Protein AF-A0A9P3E5G1-F1 (afdb_monomer_lite)

Radius of gyration: 18.89 Å; chains: 1; bounding box: 42×49×48 Å

Secondary structure (DSSP, 8-state):
-HHHHHHHHHHHHHHHHHHHHHHHHTT---TT---SGGGGS--GGGGTTPPPB---TTTEEEEETTTEEEEEEES--GGGTPSP-S-B-S-EEEEEEHHHHTSHHHHHHHHHHTTB-S-EEEEEETT--GGGGSTHHHHS-HHHHHHTT--S-HHHHHHHHHHHHHHHHHHHHHHHHHHHTS--

pLDDT: mean 73.69, std 17.12, range [33.22, 96.0]

Foldseek 3Di:
DVLLVVVVVVVVVVVVVVVVLVCLQCVNPDPPPCPDPVCVPDDSVVSHNDFDFDDDAEFDWTDTPDPAIATEYELYPLVSCPPDDAADAHEYEYEYEPVSCVDPSVVSVVVVCVSYPDHYYHHYDPQGDRCLQPCVLVPDPVVVCVVVRRPDRSVVVVVVSVVSVVCVVVVVVVVVVVVVPPPD

Sequence (184 aa):
MLRHDQLAIRLVEMRATLDVMNRVSEGKLGENTNRLQASRTVDWEQWRQWSSVETGMWCLRVTVSAGQRRIITMDPAIQRIEPWSKPIPCPLLSINSEWFTHDDGYARLLALTRTVRGPKHVLGIAGTIPPSFADVFLITPSVVGGQTGLVTSPYEVFLRTFEAVDVFLDTQTSEEEKRGGCDE

Structure (mmCIF, N/CA/C/O backbone):
data_AF-A0A9P3E5G1-F1
#
_entry.id   AF-A0A9P3E5G1-F1
#
loop_
_atom_site.group_PDB
_atom_site.id
_atom_site.type_symbol
_atom_site.label_atom_id
_atom_site.label_alt_id
_atom_site.label_comp_id
_atom_site.label_asym_id
_atom_site.label_entity_id
_atom_site.label_seq_id
_atom_site.pdbx_PDB_ins_code
_atom_site.Cartn_x
_atom_site.Cartn_y
_atom_site.Cartn_z
_atom_site.occupancy
_atom_site.B_iso_or_equiv
_atom_site.auth_seq_id
_atom_site.auth_comp_id
_atom_site.auth_asym_id
_atom_site.auth_atom_id
_atom_site.pdbx_PDB_model_num
ATOM 1 N N . MET A 1 1 ? 20.062 9.917 8.794 1.00 56.09 1 MET A N 1
ATOM 2 C CA . MET A 1 1 ? 19.302 10.702 9.788 1.00 56.09 1 MET A CA 1
ATOM 3 C C . MET A 1 1 ? 17.969 11.184 9.212 1.00 56.09 1 MET A C 1
ATOM 5 O O . MET A 1 1 ? 16.968 10.574 9.549 1.00 56.09 1 MET A O 1
ATOM 9 N N . LEU A 1 2 ? 17.942 12.073 8.203 1.00 80.06 2 LEU A N 1
ATOM 10 C CA . LEU A 1 2 ? 16.686 12.648 7.669 1.00 80.06 2 LEU A CA 1
ATOM 11 C C . LEU A 1 2 ? 15.575 11.649 7.282 1.00 80.06 2 LEU A C 1
ATOM 13 O O . LEU A 1 2 ? 14.403 11.932 7.498 1.00 80.06 2 LEU A O 1
ATOM 17 N N . ARG A 1 3 ? 15.897 10.491 6.686 1.00 71.19 3 ARG A N 1
ATOM 18 C CA . ARG A 1 3 ? 14.866 9.529 6.238 1.00 71.19 3 ARG A CA 1
ATOM 19 C C . ARG A 1 3 ? 14.134 8.834 7.391 1.00 71.19 3 ARG A C 1
ATOM 21 O O . ARG A 1 3 ? 12.950 8.553 7.253 1.00 71.19 3 ARG A O 1
ATOM 28 N N . HIS A 1 4 ? 14.819 8.581 8.505 1.00 70.12 4 HIS A N 1
ATOM 29 C CA . HIS A 1 4 ? 14.201 7.982 9.691 1.00 70.12 4 HIS A CA 1
ATOM 30 C C . HIS A 1 4 ? 13.273 8.990 10.377 1.00 70.12 4 HIS A C 1
ATOM 32 O O . HIS A 1 4 ? 12.141 8.651 10.712 1.00 70.12 4 HIS A O 1
ATOM 38 N N . ASP A 1 5 ? 13.704 10.250 10.476 1.00 76.12 5 ASP A N 1
ATOM 39 C CA . ASP A 1 5 ? 12.886 11.337 11.022 1.00 76.12 5 ASP A CA 1
ATOM 40 C C . ASP A 1 5 ? 11.641 11.584 10.157 1.00 76.12 5 ASP A C 1
ATOM 42 O O . ASP A 1 5 ? 10.537 11.733 10.673 1.00 76.12 5 ASP A O 1
ATOM 46 N N . GLN A 1 6 ? 11.783 11.523 8.827 1.00 73.44 6 GLN A N 1
ATOM 47 C CA . GLN A 1 6 ? 10.650 11.576 7.899 1.00 73.44 6 GLN A CA 1
ATOM 48 C C . GLN A 1 6 ? 9.647 10.442 8.144 1.00 73.44 6 GLN A C 1
ATOM 50 O O . GLN A 1 6 ? 8.447 10.696 8.129 1.00 73.44 6 GLN A O 1
ATOM 55 N N . LEU A 1 7 ? 10.103 9.207 8.389 1.00 72.56 7 LEU A N 1
ATOM 56 C CA . LEU A 1 7 ? 9.199 8.100 8.720 1.00 72.56 7 LEU A CA 1
ATOM 57 C C . LEU A 1 7 ? 8.499 8.311 10.066 1.00 72.56 7 LEU A C 1
ATOM 59 O O . LEU A 1 7 ? 7.314 8.007 10.182 1.00 72.56 7 LEU A O 1
ATOM 63 N N . ALA A 1 8 ? 9.199 8.853 11.065 1.00 72.81 8 ALA A N 1
ATOM 64 C CA . ALA A 1 8 ? 8.594 9.189 12.350 1.00 72.81 8 ALA A CA 1
ATOM 65 C C . ALA A 1 8 ? 7.502 10.259 12.191 1.00 72.81 8 ALA A C 1
ATOM 67 O O . ALA A 1 8 ? 6.412 10.096 12.738 1.00 72.81 8 ALA A O 1
ATOM 68 N N . ILE A 1 9 ? 7.754 11.294 11.382 1.00 73.94 9 ILE A N 1
ATOM 69 C CA . ILE A 1 9 ? 6.752 12.309 11.031 1.00 73.94 9 ILE A CA 1
ATOM 70 C C . ILE A 1 9 ? 5.561 11.653 10.328 1.00 73.94 9 ILE A C 1
ATOM 72 O O . ILE A 1 9 ? 4.432 11.835 10.776 1.00 73.94 9 ILE A O 1
ATOM 76 N N . ARG A 1 10 ? 5.794 10.821 9.300 1.00 73.06 10 ARG A N 1
ATOM 77 C CA . ARG A 1 10 ? 4.708 10.109 8.604 1.00 73.06 10 ARG A CA 1
ATOM 78 C C . ARG A 1 10 ? 3.877 9.257 9.558 1.00 73.06 10 ARG A C 1
ATOM 80 O O . ARG A 1 10 ? 2.662 9.246 9.441 1.00 73.06 10 ARG A O 1
ATOM 87 N N . LEU A 1 11 ? 4.501 8.585 10.526 1.00 73.94 11 LEU A N 1
ATOM 88 C CA . LEU A 1 11 ? 3.795 7.800 11.541 1.00 73.94 11 LEU A CA 1
ATOM 89 C C . LEU A 1 11 ? 2.909 8.655 12.447 1.00 73.94 11 LEU A C 1
ATOM 91 O O . LEU A 1 11 ? 1.807 8.229 12.794 1.00 73.94 11 LEU A O 1
ATOM 95 N N . VAL A 1 12 ? 3.376 9.840 12.837 1.00 74.75 12 VAL A N 1
ATOM 96 C CA . VAL A 1 12 ? 2.563 10.794 13.599 1.00 74.75 12 VAL A CA 1
ATOM 97 C C . VAL A 1 12 ? 1.396 11.298 12.750 1.00 74.75 12 VAL A C 1
ATOM 99 O O . VAL A 1 12 ? 0.276 11.332 13.250 1.00 74.75 12 VAL A O 1
ATOM 102 N N . GLU A 1 13 ? 1.629 11.607 11.472 1.00 72.75 13 GLU A N 1
ATOM 103 C CA . GLU A 1 13 ? 0.586 12.049 10.540 1.00 72.75 13 GLU A CA 1
ATOM 104 C C . GLU A 1 13 ? -0.526 11.004 10.387 1.00 72.75 13 GLU A C 1
ATOM 106 O O . GLU A 1 13 ? -1.680 11.342 10.624 1.00 72.75 13 GLU A O 1
ATOM 111 N N . MET A 1 14 ? -0.215 9.731 10.100 1.00 76.62 14 MET A N 1
ATOM 112 C CA . MET A 1 14 ? -1.273 8.705 9.984 1.00 76.62 14 MET A CA 1
ATOM 113 C C . MET A 1 14 ? -1.998 8.454 11.308 1.00 76.62 14 MET A C 1
ATOM 115 O O . MET A 1 14 ? -3.213 8.290 11.307 1.00 76.62 14 MET A O 1
ATOM 119 N N . ARG A 1 15 ? -1.301 8.475 12.454 1.00 75.62 15 ARG A N 1
ATOM 120 C CA . ARG A 1 15 ? -1.974 8.373 13.763 1.00 75.62 15 ARG A CA 1
ATOM 121 C C . ARG A 1 15 ? -2.956 9.519 13.986 1.00 75.62 15 ARG A C 1
ATOM 123 O O . ARG A 1 15 ? -4.050 9.280 14.486 1.00 75.62 15 ARG A O 1
ATOM 130 N N . ALA A 1 16 ? -2.570 10.739 13.618 1.00 76.88 16 ALA A N 1
ATOM 131 C CA . ALA A 1 16 ? -3.448 11.898 13.695 1.00 76.88 16 ALA A CA 1
ATOM 132 C C . ALA A 1 16 ? -4.627 11.773 12.718 1.00 76.88 16 ALA A C 1
ATOM 134 O O . ALA A 1 16 ? -5.758 12.061 13.096 1.00 76.88 16 ALA A O 1
ATOM 135 N N . THR A 1 17 ? -4.396 11.287 11.494 1.00 81.12 17 THR A N 1
ATOM 136 C CA . THR A 1 17 ? -5.464 11.005 10.526 1.00 81.12 17 THR A CA 1
ATOM 137 C C . THR A 1 17 ? -6.459 9.986 11.075 1.00 81.12 17 THR A C 1
ATOM 139 O O . THR A 1 17 ? -7.657 10.243 11.025 1.00 81.12 17 THR A O 1
ATOM 142 N N . LEU A 1 18 ? -5.991 8.877 11.654 1.00 77.00 18 LEU A N 1
ATOM 143 C CA . LEU A 1 18 ? -6.855 7.877 12.287 1.00 77.00 18 LEU A CA 1
ATOM 144 C C . LEU A 1 18 ? -7.676 8.455 13.438 1.00 77.00 18 LEU A C 1
ATOM 146 O O . LEU A 1 18 ? -8.866 8.175 13.528 1.00 77.00 18 LEU A O 1
ATOM 150 N N . ASP A 1 19 ? -7.061 9.260 14.305 1.00 79.44 19 ASP A N 1
ATOM 151 C CA . ASP A 1 19 ? -7.774 9.922 15.401 1.00 79.44 19 ASP A CA 1
ATOM 152 C C . ASP A 1 19 ? -8.900 10.819 14.870 1.00 79.44 19 ASP A C 1
ATOM 154 O O . ASP A 1 19 ? -10.038 10.736 15.333 1.00 79.44 19 ASP A O 1
ATOM 158 N N . VAL A 1 20 ? -8.619 11.617 13.834 1.00 80.31 20 VAL A N 1
ATOM 159 C CA . VAL A 1 20 ? -9.642 12.443 13.184 1.00 80.31 20 VAL A CA 1
ATOM 160 C C . VAL A 1 20 ? -10.737 11.575 12.570 1.00 80.31 20 VAL A C 1
ATOM 162 O O . VAL A 1 20 ? -11.906 11.845 12.824 1.00 80.31 20 VAL A O 1
ATOM 165 N N . MET A 1 21 ? -10.396 10.523 11.823 1.00 77.12 21 MET A N 1
ATOM 166 C CA . MET A 1 21 ? -11.385 9.635 11.198 1.00 77.12 21 MET A CA 1
ATOM 167 C C . MET A 1 21 ? -12.261 8.922 12.232 1.00 77.12 21 MET A C 1
ATOM 169 O O . MET A 1 21 ? -13.473 8.846 12.050 1.00 77.12 21 MET A O 1
ATOM 173 N N . ASN A 1 22 ? -11.691 8.478 13.354 1.00 76.00 22 ASN A N 1
ATOM 174 C CA . ASN A 1 22 ? -12.465 7.902 14.453 1.00 76.00 22 ASN A CA 1
ATOM 175 C C . ASN A 1 22 ? -13.434 8.940 15.029 1.00 76.00 22 ASN A C 1
ATOM 177 O O . ASN A 1 22 ? -14.621 8.665 15.186 1.00 76.00 22 ASN A O 1
ATOM 181 N N . ARG A 1 23 ? -12.975 10.175 15.250 1.00 77.81 23 ARG A N 1
ATOM 182 C CA . ARG A 1 23 ? -13.840 11.268 15.713 1.00 77.81 23 ARG A CA 1
ATOM 183 C C . ARG A 1 23 ? -14.938 11.620 14.711 1.00 77.81 23 ARG A C 1
ATOM 185 O O . ARG A 1 23 ? -16.042 11.921 15.153 1.00 77.81 23 ARG A O 1
ATOM 192 N N . VAL A 1 24 ? -14.669 11.570 13.403 1.00 78.62 24 VAL A N 1
ATOM 193 C CA . VAL A 1 24 ? -15.705 11.687 12.359 1.00 78.62 24 VAL A CA 1
ATOM 194 C C . VAL A 1 24 ? -16.726 10.560 12.523 1.00 78.62 24 VAL A C 1
ATOM 196 O O . VAL A 1 24 ? -17.914 10.836 12.668 1.00 78.62 24 VAL A O 1
ATOM 199 N N . SER A 1 25 ? -16.266 9.307 12.579 1.00 73.44 25 SER A N 1
ATOM 200 C CA . SER A 1 25 ? -17.137 8.125 12.645 1.00 73.44 25 SER A CA 1
ATOM 201 C C . SER A 1 25 ? -18.028 8.092 13.893 1.00 73.44 25 SER A C 1
ATOM 203 O O . SER A 1 25 ? -19.161 7.614 13.837 1.00 73.44 25 SER A O 1
ATOM 205 N N . GLU A 1 26 ? -17.540 8.657 15.002 1.00 75.38 26 GLU A N 1
ATOM 206 C CA . GLU A 1 26 ? -18.244 8.782 16.281 1.00 75.38 26 GLU A CA 1
ATOM 207 C C . GLU A 1 26 ? -19.145 10.029 16.363 1.00 75.38 26 GLU A C 1
ATOM 209 O O . GLU A 1 26 ? -19.786 10.254 17.390 1.00 75.38 26 GLU A O 1
ATOM 214 N N . GLY A 1 27 ? -19.173 10.878 15.328 1.00 73.25 27 GLY A N 1
ATOM 215 C CA . GLY A 1 27 ? -19.909 12.147 15.347 1.00 73.25 27 GLY A CA 1
ATOM 216 C C . GLY A 1 27 ? -19.330 13.185 16.320 1.00 73.25 27 GLY A C 1
ATOM 217 O O . GLY A 1 27 ? -20.034 14.091 16.756 1.00 73.25 27 GLY A O 1
ATOM 218 N N . LYS A 1 28 ? -18.049 13.056 16.690 1.00 76.50 28 LYS A N 1
ATOM 219 C CA . LYS A 1 28 ? -17.312 13.939 17.619 1.00 76.50 28 LYS A CA 1
ATOM 220 C C . LYS A 1 28 ? -16.426 14.961 16.901 1.00 76.50 28 LYS A C 1
ATOM 222 O O . LYS A 1 28 ? -15.529 15.566 17.510 1.00 76.50 28 LYS A O 1
ATOM 227 N N . LEU A 1 29 ? -16.628 15.149 15.599 1.00 72.81 29 LEU A N 1
ATOM 228 C CA . LEU A 1 29 ? -16.005 16.237 14.861 1.00 72.81 29 LEU A CA 1
ATOM 229 C C . LEU A 1 29 ? -16.713 17.538 15.271 1.00 72.81 29 LEU A C 1
ATOM 231 O O . LEU A 1 29 ? -17.799 17.839 14.797 1.00 72.81 29 LEU A O 1
ATOM 235 N N . GLY A 1 30 ? -16.153 18.253 16.250 1.00 63.75 30 GLY A N 1
ATOM 236 C CA . GLY A 1 30 ? -16.768 19.478 16.772 1.00 63.75 30 GLY A CA 1
ATOM 237 C C . GLY A 1 30 ? -16.997 20.539 15.686 1.00 63.75 30 GLY A C 1
ATOM 238 O O . GLY A 1 30 ? -16.325 20.541 14.659 1.00 63.75 30 GLY A O 1
ATOM 239 N N . GLU A 1 31 ? -17.885 21.498 15.953 1.00 58.56 31 GLU A N 1
ATOM 240 C CA . GLU A 1 31 ? -18.392 22.500 14.990 1.00 58.56 31 GLU A CA 1
ATOM 241 C C . GLU A 1 31 ? -17.325 23.437 14.366 1.00 58.56 31 GLU A C 1
ATOM 243 O O . GLU A 1 31 ? -17.633 24.234 13.485 1.00 58.56 31 GLU A O 1
ATOM 248 N N . ASN A 1 32 ? -16.055 23.350 14.784 1.00 53.50 32 ASN A N 1
ATOM 249 C CA . ASN A 1 32 ? -15.000 24.326 14.476 1.00 53.50 32 ASN A CA 1
ATOM 250 C C . ASN A 1 32 ? -13.704 23.729 13.878 1.00 53.50 32 ASN A C 1
ATOM 252 O O . ASN A 1 32 ? -12.639 24.349 13.927 1.00 53.50 32 ASN A O 1
ATOM 256 N N . THR A 1 33 ? -13.748 22.519 13.315 1.00 57.19 33 THR A N 1
ATOM 257 C CA . THR A 1 33 ? -12.558 21.837 12.754 1.00 57.19 33 THR A CA 1
ATOM 258 C C . THR A 1 33 ? -12.285 22.134 11.277 1.00 57.19 33 THR A C 1
ATOM 260 O O . THR A 1 33 ? -11.210 21.817 10.767 1.00 57.19 33 THR A O 1
ATOM 263 N N . ASN A 1 34 ? -13.218 22.786 10.585 1.00 55.75 34 ASN A N 1
ATOM 264 C CA . ASN A 1 34 ? -13.164 23.017 9.143 1.00 55.75 34 ASN A CA 1
ATOM 265 C C . ASN A 1 34 ? -12.288 24.228 8.778 1.00 55.75 34 ASN A C 1
ATOM 267 O O . ASN A 1 34 ? -12.772 25.319 8.473 1.00 55.75 34 ASN A O 1
ATOM 271 N N . ARG A 1 35 ? -10.961 24.033 8.809 1.00 61.06 35 ARG A N 1
ATOM 272 C CA . ARG A 1 35 ? -9.967 25.051 8.404 1.00 61.06 35 ARG A CA 1
ATOM 273 C C . ARG A 1 35 ? -9.817 25.206 6.888 1.00 61.06 35 ARG A C 1
ATOM 275 O O . ARG A 1 35 ? -9.255 26.198 6.434 1.00 61.06 35 ARG A O 1
ATOM 282 N N . LEU A 1 36 ? -10.312 24.249 6.105 1.00 57.62 36 LEU A N 1
ATOM 283 C CA . LEU A 1 36 ? -10.308 24.311 4.644 1.00 57.62 36 LEU A CA 1
ATOM 284 C C . LEU A 1 36 ? -11.648 24.855 4.151 1.00 57.62 36 LEU A C 1
ATOM 286 O O . LEU A 1 36 ? -12.696 24.326 4.513 1.00 57.62 36 LEU A O 1
ATOM 290 N N . GLN A 1 37 ? -11.649 25.859 3.274 1.00 58.62 37 GLN A N 1
ATOM 291 C CA . GLN A 1 37 ? -12.905 26.365 2.700 1.00 58.62 37 GLN A CA 1
ATOM 292 C C . GLN A 1 37 ? -13.681 25.281 1.928 1.00 58.62 37 GLN A C 1
ATOM 294 O O . GLN A 1 37 ? -14.907 25.272 1.979 1.00 58.62 37 GLN A O 1
ATOM 299 N N . ALA A 1 38 ? -12.978 24.315 1.325 1.00 54.78 38 ALA A N 1
ATOM 300 C CA . ALA A 1 38 ? -13.569 23.153 0.654 1.00 54.78 38 ALA A CA 1
ATOM 301 C C . ALA A 1 38 ? -14.302 22.179 1.602 1.00 54.78 38 ALA A C 1
ATOM 303 O O . ALA A 1 38 ? -15.170 21.436 1.167 1.00 54.78 38 ALA A O 1
ATOM 304 N N . SER A 1 39 ? -14.001 22.193 2.906 1.00 55.75 39 SER A N 1
ATOM 305 C CA . SER A 1 39 ? -14.655 21.307 3.887 1.00 55.75 39 SER A CA 1
ATOM 306 C C . SER A 1 39 ? -16.053 21.773 4.311 1.00 55.75 39 SER A C 1
ATOM 308 O O . SER A 1 39 ? -16.742 21.056 5.026 1.00 55.75 39 SER A O 1
ATOM 310 N N . ARG A 1 40 ? -16.494 22.960 3.860 1.00 56.41 40 ARG A N 1
ATOM 311 C CA . ARG A 1 40 ? -17.826 23.518 4.164 1.00 56.41 40 ARG A CA 1
ATOM 312 C C . ARG A 1 40 ? -18.952 22.919 3.322 1.00 56.41 40 ARG A C 1
ATOM 314 O O . ARG A 1 40 ? -20.112 23.115 3.656 1.00 56.41 40 ARG A O 1
ATOM 321 N N . THR A 1 41 ? -18.614 22.236 2.231 1.00 64.06 41 THR A N 1
ATOM 322 C CA . THR A 1 41 ? -19.575 21.566 1.341 1.00 64.06 41 THR A CA 1
ATOM 323 C C . THR A 1 41 ? -19.621 20.058 1.556 1.00 64.06 41 THR A C 1
ATOM 325 O O . THR A 1 41 ? -20.427 19.383 0.925 1.00 64.06 41 THR A O 1
ATOM 328 N N . VAL A 1 42 ? -18.736 19.520 2.399 1.00 68.06 42 VAL A N 1
ATOM 329 C CA . VAL A 1 42 ? -18.672 18.089 2.688 1.00 68.06 42 VAL A CA 1
ATOM 330 C C . VAL A 1 42 ? -19.541 17.806 3.903 1.00 68.06 42 VAL A C 1
ATOM 332 O O . VAL A 1 42 ? -19.286 18.317 4.993 1.00 68.06 42 VAL A O 1
ATOM 335 N N . ASP A 1 43 ? -20.567 16.991 3.695 1.00 72.75 43 ASP A N 1
ATOM 336 C CA . ASP A 1 43 ? -21.397 16.461 4.765 1.00 72.75 43 ASP A CA 1
ATOM 337 C C . ASP A 1 43 ? -20.675 15.290 5.450 1.00 72.75 43 ASP A C 1
ATOM 339 O O . ASP A 1 43 ? -20.642 14.164 4.949 1.00 72.75 43 ASP A O 1
ATOM 343 N N . TRP A 1 44 ? -20.052 15.576 6.593 1.00 72.69 44 TRP A N 1
ATOM 344 C CA . TRP A 1 44 ? -19.328 14.585 7.392 1.00 72.69 44 TRP A CA 1
ATOM 345 C C . TRP A 1 44 ? -20.256 13.598 8.108 1.00 72.69 44 TRP A C 1
ATOM 347 O O . TRP A 1 44 ? -19.794 12.546 8.546 1.00 72.69 44 TRP A O 1
ATOM 357 N N . GLU A 1 45 ? -21.557 13.889 8.204 1.00 70.88 45 GLU A N 1
ATOM 358 C CA . GLU A 1 45 ? -22.524 13.005 8.861 1.00 70.88 45 GLU A CA 1
ATOM 359 C C . GLU A 1 45 ? -22.686 11.677 8.113 1.00 70.88 45 GLU A C 1
ATOM 361 O O . GLU A 1 45 ? -22.889 10.641 8.743 1.00 70.88 45 GLU A O 1
ATOM 366 N N . GLN A 1 46 ? -22.494 11.675 6.789 1.00 71.00 46 GLN A N 1
ATOM 367 C CA . GLN A 1 46 ? -22.532 10.468 5.946 1.00 71.00 46 GLN A CA 1
ATOM 368 C C . GLN A 1 46 ? -21.439 9.449 6.291 1.00 71.00 46 GLN A C 1
ATOM 370 O O . GLN A 1 46 ? -21.517 8.290 5.895 1.00 71.00 46 GLN A O 1
ATOM 375 N N . TRP A 1 47 ? -20.423 9.883 7.032 1.00 67.19 47 TRP A N 1
ATOM 376 C CA . TRP A 1 47 ? -19.275 9.079 7.432 1.00 67.19 47 TRP A CA 1
ATOM 377 C C . TRP A 1 47 ? -19.419 8.558 8.868 1.00 67.19 47 TRP A C 1
ATOM 379 O O . TRP A 1 47 ? -18.521 7.881 9.377 1.00 67.19 47 TRP A O 1
ATOM 389 N N . ARG A 1 48 ? -20.549 8.841 9.538 1.00 65.81 48 ARG A N 1
ATOM 390 C CA . ARG A 1 48 ? -20.910 8.167 10.790 1.00 65.81 48 ARG A CA 1
ATOM 391 C C . ARG A 1 48 ? -21.092 6.679 10.513 1.00 65.81 48 ARG A C 1
ATOM 393 O O . ARG A 1 48 ? -21.669 6.301 9.503 1.00 65.81 48 ARG A O 1
ATOM 400 N N . GLN A 1 49 ? -20.623 5.839 11.433 1.00 59.91 49 GLN A N 1
ATOM 401 C CA . GLN A 1 49 ? -20.666 4.368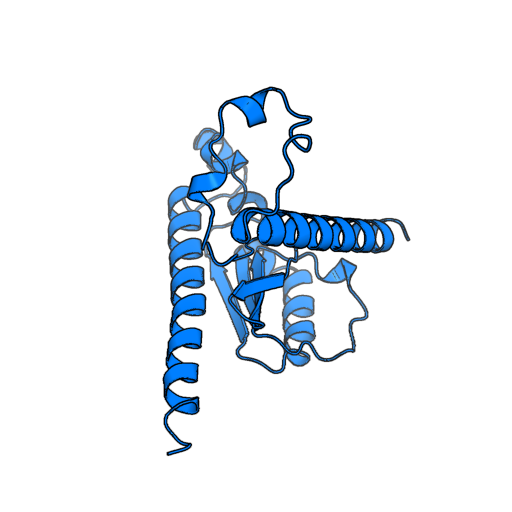 11.326 1.00 59.91 49 GLN A CA 1
ATOM 402 C C . GLN A 1 49 ? -19.722 3.742 10.282 1.00 59.91 49 GLN A C 1
ATOM 404 O O . GLN A 1 49 ? -19.724 2.521 10.134 1.00 59.91 49 GLN A O 1
ATOM 409 N N . TRP A 1 50 ? -18.875 4.516 9.593 1.00 56.94 50 TRP A N 1
ATOM 410 C CA . TRP A 1 50 ? -17.849 3.928 8.730 1.00 56.94 50 TRP A CA 1
ATOM 411 C C . TRP A 1 50 ? -16.698 3.337 9.542 1.00 56.94 50 TRP A C 1
ATOM 413 O O . TRP A 1 50 ? -16.072 4.009 10.363 1.00 56.94 50 TRP A O 1
ATOM 423 N N . SER A 1 51 ? -16.383 2.075 9.264 1.00 50.97 51 SER A N 1
ATOM 424 C CA . SER A 1 51 ? -15.144 1.445 9.695 1.00 50.97 51 SER A CA 1
ATOM 425 C C . SER A 1 51 ? -13.989 1.907 8.810 1.00 50.97 51 SER A C 1
ATOM 427 O O . SER A 1 51 ? -14.036 1.734 7.593 1.00 50.97 51 SER A O 1
ATOM 429 N N . SER A 1 52 ? -12.936 2.465 9.403 1.00 49.25 52 SER A N 1
ATOM 430 C CA . SER A 1 52 ? -11.748 2.869 8.655 1.00 49.25 52 SER A CA 1
ATOM 431 C C . SER A 1 52 ? -11.004 1.652 8.087 1.00 49.25 52 SER A C 1
ATOM 433 O O . SER A 1 52 ? -10.770 0.656 8.777 1.00 49.25 52 SER A O 1
ATOM 435 N N . VAL A 1 53 ? -10.648 1.755 6.806 1.00 47.50 53 VAL A N 1
ATOM 436 C CA . VAL A 1 53 ? -9.679 0.905 6.110 1.00 47.50 53 VAL A CA 1
ATOM 437 C C . VAL A 1 53 ? -8.580 1.848 5.638 1.00 47.50 53 VAL A C 1
ATOM 439 O O . VAL A 1 53 ? -8.817 2.731 4.818 1.00 47.50 53 VAL A O 1
ATOM 442 N N . GLU A 1 54 ? -7.385 1.737 6.209 1.00 46.75 54 GLU A N 1
ATOM 443 C CA . GLU A 1 54 ? -6.230 2.500 5.726 1.00 46.75 54 GLU A CA 1
ATOM 444 C C . GLU A 1 54 ? -5.676 1.824 4.464 1.00 46.75 54 GLU A C 1
ATOM 446 O O . GLU A 1 54 ? -5.399 0.638 4.494 1.00 46.75 54 GLU A O 1
ATOM 451 N N . THR A 1 55 ? -5.441 2.540 3.369 1.00 39.59 55 THR A N 1
ATOM 452 C CA . THR A 1 55 ? -4.634 2.043 2.236 1.00 39.59 55 THR A CA 1
ATOM 453 C C . THR A 1 55 ? -3.666 3.139 1.821 1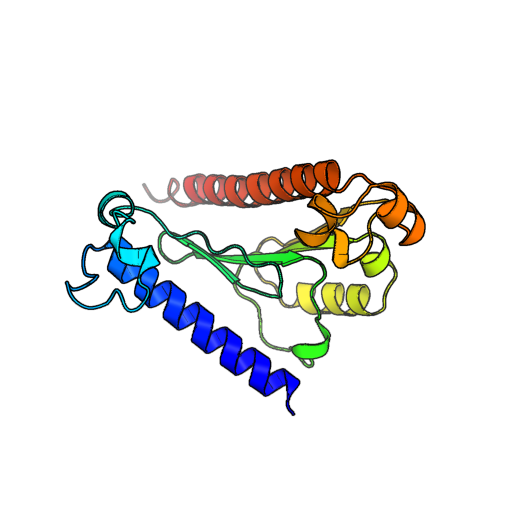.00 39.59 55 THR A C 1
ATOM 455 O O . THR A 1 55 ? -4.082 4.266 1.562 1.00 39.59 55 THR A O 1
ATOM 458 N N . GLY A 1 56 ? -2.365 2.841 1.789 1.00 39.38 56 GLY A N 1
ATOM 459 C CA . GLY A 1 56 ? -1.331 3.836 1.508 1.00 39.38 56 GLY A CA 1
ATOM 460 C C . GLY A 1 56 ? -0.191 3.275 0.665 1.00 39.38 56 GLY A C 1
ATOM 461 O O . GLY A 1 56 ? 0.424 2.275 1.017 1.00 39.38 56 GLY A O 1
ATOM 462 N N . MET A 1 57 ? 0.133 3.979 -0.419 1.00 37.09 57 MET A N 1
ATOM 463 C CA . MET A 1 57 ? 1.133 3.603 -1.428 1.00 37.09 57 MET A CA 1
ATOM 464 C C . MET A 1 57 ? 2.594 3.634 -0.932 1.00 37.09 57 MET A C 1
ATOM 466 O O . MET A 1 57 ? 3.495 3.185 -1.624 1.00 37.09 57 MET A O 1
ATOM 470 N N . TRP A 1 58 ? 2.872 4.127 0.279 1.00 34.47 58 TRP A N 1
ATOM 471 C CA . TRP A 1 58 ? 4.246 4.310 0.760 1.00 34.47 58 TRP A CA 1
ATOM 472 C C . TRP A 1 58 ? 4.430 3.727 2.156 1.00 34.47 58 TRP A C 1
ATOM 474 O O . TRP A 1 58 ? 4.436 4.463 3.133 1.00 34.47 58 TRP A O 1
ATOM 484 N N . CYS A 1 59 ? 4.619 2.408 2.249 1.00 38.22 59 CYS A N 1
ATOM 485 C CA . CYS A 1 59 ? 4.984 1.725 3.495 1.00 38.22 59 CYS A CA 1
ATOM 486 C C . CYS A 1 59 ? 4.055 2.094 4.672 1.00 38.22 59 CYS A C 1
ATOM 488 O O . CYS A 1 59 ? 4.508 2.641 5.680 1.00 38.22 59 CYS A O 1
ATOM 490 N N . LEU A 1 60 ? 2.754 1.826 4.544 1.00 41.59 60 LEU A N 1
ATOM 491 C CA . LEU A 1 60 ? 1.790 2.133 5.595 1.00 41.59 60 LEU A CA 1
ATOM 492 C C . LEU A 1 60 ? 0.968 0.915 6.014 1.00 41.59 60 LEU A C 1
ATOM 494 O O . LEU A 1 60 ? 0.581 0.071 5.212 1.00 41.59 60 LEU A O 1
ATOM 498 N N . ARG A 1 61 ? 0.741 0.833 7.326 1.00 36.75 61 ARG A N 1
ATOM 499 C CA . ARG A 1 61 ? -0.191 -0.106 7.944 1.00 36.75 61 ARG A CA 1
ATOM 500 C C . ARG A 1 61 ? -1.596 0.150 7.406 1.00 36.75 61 ARG A C 1
ATOM 502 O O . ARG A 1 61 ? -1.997 1.292 7.244 1.00 36.75 61 ARG A O 1
ATOM 509 N N . VAL A 1 62 ? -2.303 -0.939 7.166 1.00 38.66 62 VAL A N 1
ATOM 510 C CA . VAL A 1 62 ? -3.722 -1.007 6.856 1.00 38.66 62 VAL A CA 1
ATOM 511 C C . VAL A 1 62 ? -4.444 -1.462 8.112 1.00 38.66 62 VAL A C 1
ATOM 513 O O . VAL A 1 62 ? -4.529 -2.656 8.368 1.00 38.66 62 VAL A O 1
ATOM 516 N N . THR A 1 63 ? -4.894 -0.560 8.975 1.00 35.34 63 THR A N 1
ATOM 517 C CA . THR A 1 63 ? -5.780 -0.965 10.074 1.00 35.34 63 THR A CA 1
ATOM 518 C C . THR A 1 63 ? -7.190 -1.103 9.508 1.00 35.34 63 THR A C 1
ATOM 520 O O . THR A 1 63 ? -7.742 -0.129 9.008 1.00 35.34 63 THR A O 1
ATOM 523 N N . VAL A 1 64 ? -7.736 -2.317 9.534 1.00 37.12 64 VAL A N 1
ATOM 524 C CA . VAL A 1 64 ? -9.153 -2.581 9.263 1.00 37.12 64 VAL A CA 1
ATOM 525 C C . VAL A 1 64 ? -9.848 -2.648 10.618 1.00 37.12 64 VAL A C 1
ATOM 527 O O . VAL A 1 64 ? -9.264 -3.138 11.585 1.00 37.12 64 VAL A O 1
ATOM 530 N N . SER A 1 65 ? -11.042 -2.065 10.685 1.00 33.22 65 SER A N 1
ATOM 531 C CA . SER A 1 65 ? -12.014 -2.047 11.789 1.00 33.22 65 SER A CA 1
ATOM 532 C C . SER A 1 65 ? -11.751 -2.961 13.006 1.00 33.22 65 SER A C 1
ATOM 534 O O . SER A 1 65 ? -11.393 -4.129 12.878 1.00 33.22 65 SER A O 1
ATOM 536 N N . ALA A 1 66 ? -12.032 -2.440 14.206 1.00 35.22 66 ALA A N 1
ATOM 537 C CA . ALA A 1 66 ? -12.121 -3.212 15.454 1.00 35.22 66 ALA A CA 1
ATOM 538 C C . ALA A 1 66 ? -10.830 -3.941 15.900 1.00 35.22 66 ALA A C 1
ATOM 540 O O . ALA A 1 66 ? -10.867 -5.027 16.470 1.00 35.22 66 ALA A O 1
ATOM 541 N N . GLY A 1 67 ? -9.666 -3.305 15.718 1.00 45.44 67 GLY A N 1
ATOM 542 C CA . GLY A 1 67 ? -8.411 -3.734 16.356 1.00 45.44 67 GLY A CA 1
ATOM 543 C C . GLY A 1 67 ? -7.465 -4.545 15.471 1.00 45.44 67 GLY A C 1
ATOM 544 O O . GLY A 1 67 ? -6.389 -4.939 15.935 1.00 45.44 67 GLY A O 1
ATOM 545 N N . GLN A 1 68 ? -7.792 -4.737 14.194 1.00 56.66 68 GLN A N 1
ATOM 546 C CA . GLN A 1 68 ? -6.999 -5.571 13.301 1.00 56.66 68 GLN A CA 1
ATOM 547 C C . GLN A 1 68 ? -6.086 -4.746 12.404 1.00 56.66 68 GLN A C 1
ATOM 549 O O . GLN A 1 68 ? -6.466 -4.130 11.413 1.00 56.66 68 GLN A O 1
ATOM 554 N N . ARG A 1 69 ? -4.807 -4.749 12.762 1.00 70.25 69 ARG A N 1
ATOM 555 C CA . ARG A 1 69 ? -3.756 -4.154 11.939 1.00 70.25 69 ARG A CA 1
ATOM 556 C C . ARG A 1 69 ? -3.388 -5.154 10.850 1.00 70.25 69 ARG A C 1
ATOM 558 O O . ARG A 1 69 ? -3.135 -6.313 11.156 1.00 70.25 69 ARG A O 1
ATOM 565 N N . ARG A 1 70 ? -3.316 -4.692 9.614 1.00 79.56 70 ARG A N 1
ATOM 566 C CA . ARG A 1 70 ? -2.827 -5.361 8.401 1.00 79.56 70 ARG A CA 1
ATOM 567 C C . ARG A 1 70 ? -1.802 -4.418 7.759 1.00 79.56 70 ARG A C 1
ATOM 569 O O . ARG A 1 70 ? -1.590 -3.306 8.246 1.00 79.56 70 ARG A O 1
ATOM 576 N N . ILE A 1 71 ? -1.075 -4.846 6.740 1.00 83.94 71 ILE A N 1
ATOM 577 C CA . ILE A 1 71 ? -0.128 -3.994 6.009 1.00 83.94 71 ILE A CA 1
ATOM 578 C C . ILE A 1 71 ? -0.293 -4.303 4.530 1.00 83.94 71 ILE A C 1
ATOM 580 O O . ILE A 1 71 ? -0.264 -5.468 4.154 1.00 83.94 71 ILE A O 1
ATOM 584 N N . ILE A 1 72 ? -0.440 -3.266 3.711 1.00 88.19 72 ILE A N 1
ATOM 585 C CA . ILE A 1 72 ? -0.473 -3.353 2.254 1.00 88.19 72 ILE A CA 1
ATOM 586 C C . ILE A 1 72 ? 0.583 -2.377 1.751 1.00 88.19 72 ILE A C 1
ATOM 588 O O . ILE A 1 72 ? 0.582 -1.208 2.137 1.00 88.19 72 ILE A O 1
ATOM 592 N N . THR A 1 73 ? 1.518 -2.851 0.938 1.00 89.19 73 THR A N 1
ATOM 593 C CA . THR A 1 73 ? 2.579 -2.014 0.373 1.00 89.19 73 THR A CA 1
ATOM 594 C C . THR A 1 73 ? 2.686 -2.181 -1.131 1.00 89.19 73 THR A C 1
ATOM 596 O O . THR A 1 73 ? 2.419 -3.257 -1.663 1.00 89.19 73 THR A O 1
ATOM 599 N N . MET A 1 74 ? 3.121 -1.112 -1.796 1.00 90.62 74 MET A N 1
ATOM 600 C CA . MET A 1 74 ? 3.472 -1.107 -3.212 1.00 90.62 74 MET A CA 1
ATOM 601 C C . MET A 1 74 ? 4.896 -0.575 -3.354 1.00 90.62 74 MET A C 1
ATOM 603 O O . MET A 1 74 ? 5.190 0.472 -2.778 1.00 90.62 74 MET A O 1
ATOM 607 N N . ASP A 1 75 ? 5.789 -1.326 -4.004 1.00 90.19 75 ASP A N 1
ATOM 608 C CA . ASP A 1 75 ? 7.227 -1.019 -4.153 1.00 90.19 75 ASP A CA 1
ATOM 609 C C . ASP A 1 75 ? 7.871 -0.376 -2.911 1.00 90.19 75 ASP A C 1
ATOM 611 O O . ASP A 1 75 ? 8.360 0.764 -2.935 1.00 90.19 75 ASP A O 1
ATOM 615 N N . PRO A 1 76 ? 7.839 -1.069 -1.760 1.00 88.88 76 PRO A N 1
ATOM 616 C CA . PRO A 1 76 ? 8.228 -0.458 -0.508 1.00 88.88 76 PRO A CA 1
ATOM 617 C C . PRO A 1 76 ? 9.733 -0.171 -0.471 1.00 88.88 76 PRO A C 1
ATOM 619 O O . PRO A 1 76 ? 10.573 -1.031 -0.724 1.00 88.88 76 PRO A O 1
ATOM 622 N N . ALA A 1 77 ? 10.092 1.033 -0.027 1.00 85.94 77 ALA A N 1
ATOM 623 C CA . ALA A 1 77 ? 11.481 1.420 0.217 1.00 85.94 77 ALA A CA 1
ATOM 624 C C . ALA A 1 77 ? 12.015 0.833 1.545 1.00 85.94 77 ALA A C 1
ATOM 626 O O . ALA A 1 77 ? 12.217 1.566 2.522 1.00 85.94 77 ALA A O 1
ATOM 627 N N . ILE A 1 78 ? 12.230 -0.487 1.587 1.00 86.25 78 ILE A N 1
ATOM 628 C CA . ILE A 1 78 ? 12.618 -1.262 2.784 1.00 86.25 78 ILE A CA 1
ATOM 629 C C . ILE A 1 78 ? 13.897 -0.754 3.451 1.00 86.25 78 ILE A C 1
ATOM 631 O O . ILE A 1 78 ? 13.985 -0.725 4.676 1.00 86.25 78 ILE A O 1
ATOM 635 N N . GLN A 1 79 ? 14.847 -0.236 2.675 1.00 83.81 79 GLN A N 1
ATOM 636 C CA . GLN A 1 79 ? 16.095 0.351 3.167 1.00 83.81 79 GLN A CA 1
ATOM 637 C C . GLN A 1 79 ? 15.893 1.471 4.203 1.00 83.81 79 GLN A C 1
ATOM 639 O O . GLN A 1 79 ? 16.817 1.831 4.927 1.00 83.81 79 GLN A O 1
ATOM 644 N N . ARG A 1 80 ? 14.693 2.063 4.282 1.00 79.94 80 ARG A N 1
ATOM 645 C CA . ARG A 1 80 ? 14.392 3.141 5.234 1.00 79.94 80 ARG A CA 1
ATOM 646 C C . ARG A 1 80 ? 14.097 2.652 6.650 1.00 79.94 80 ARG A C 1
ATOM 648 O O . ARG A 1 80 ? 14.136 3.470 7.561 1.00 79.94 80 ARG A O 1
ATOM 655 N N . ILE A 1 81 ? 13.771 1.374 6.819 1.00 78.75 81 ILE A N 1
ATOM 656 C CA . ILE A 1 81 ? 13.459 0.774 8.124 1.00 78.75 81 ILE A CA 1
ATOM 657 C C . ILE A 1 81 ? 14.550 -0.187 8.602 1.00 78.75 81 ILE A C 1
ATOM 659 O O . ILE A 1 81 ? 14.428 -0.775 9.674 1.00 78.75 81 ILE A O 1
ATOM 663 N N . GLU A 1 82 ? 15.605 -0.366 7.810 1.00 78.69 82 GLU A N 1
ATOM 664 C CA . GLU A 1 82 ? 16.728 -1.218 8.169 1.00 78.69 82 GLU A CA 1
ATOM 665 C C . GLU A 1 82 ? 17.654 -0.561 9.210 1.00 78.69 82 GLU A C 1
ATOM 667 O O . GLU A 1 82 ? 17.902 0.646 9.142 1.00 78.69 82 GLU A O 1
ATOM 672 N N . PRO A 1 83 ? 18.236 -1.356 10.131 1.00 83.81 83 PRO A N 1
ATOM 673 C CA . PRO A 1 83 ? 17.975 -2.781 10.341 1.00 83.81 83 PRO A CA 1
ATOM 674 C C . PRO A 1 83 ? 16.674 -3.010 11.134 1.00 83.81 83 PRO A C 1
ATOM 676 O O . PRO A 1 83 ? 16.535 -2.551 12.269 1.00 83.81 83 PRO A O 1
ATOM 679 N N . TRP A 1 84 ? 15.736 -3.780 10.570 1.00 82.12 84 TRP A N 1
ATOM 680 C CA . TRP A 1 84 ? 14.510 -4.172 11.268 1.00 82.12 84 TRP A CA 1
ATOM 681 C C . TRP A 1 84 ? 14.648 -5.581 11.849 1.00 82.12 84 TRP A C 1
ATOM 683 O O . TRP A 1 84 ? 14.847 -6.546 11.116 1.00 82.12 84 TRP A O 1
ATOM 693 N N . SER A 1 85 ? 14.515 -5.710 13.168 1.00 79.94 85 SER A N 1
ATOM 694 C CA . SER A 1 85 ? 14.680 -6.989 13.881 1.00 79.94 85 SER A CA 1
ATOM 695 C C . SER A 1 85 ? 13.475 -7.393 14.731 1.00 79.94 85 SER A C 1
ATOM 697 O O . SER A 1 85 ? 13.440 -8.495 15.278 1.00 79.94 85 SER A O 1
ATOM 699 N N . LYS A 1 86 ? 12.474 -6.518 14.866 1.00 85.62 86 LYS A N 1
ATOM 700 C CA . LYS A 1 86 ? 11.305 -6.778 15.713 1.00 85.62 86 LYS A CA 1
ATOM 701 C C . LYS A 1 86 ? 10.243 -7.579 14.951 1.00 85.62 86 LYS A C 1
ATOM 703 O O . LYS A 1 86 ? 10.051 -7.350 13.762 1.00 85.62 86 LYS A O 1
ATOM 708 N N . PRO A 1 87 ? 9.492 -8.479 15.603 1.00 84.31 87 PRO A N 1
ATOM 709 C CA . PRO A 1 87 ? 8.386 -9.159 14.939 1.00 84.31 87 PRO A CA 1
ATOM 710 C C . PRO A 1 87 ? 7.308 -8.176 14.461 1.00 84.31 87 PRO A C 1
ATOM 712 O O . PRO A 1 87 ? 6.901 -7.284 15.209 1.00 84.31 87 PRO A O 1
ATOM 715 N N . ILE A 1 88 ? 6.811 -8.372 13.240 1.00 84.56 88 ILE A N 1
ATOM 716 C CA . ILE A 1 88 ? 5.641 -7.680 12.695 1.00 84.56 88 ILE A CA 1
ATOM 717 C C . ILE A 1 88 ? 4.414 -8.556 13.004 1.00 84.56 88 ILE A C 1
ATOM 719 O O . ILE A 1 88 ? 4.306 -9.664 12.475 1.00 84.56 88 ILE A O 1
ATOM 723 N N . PRO A 1 89 ? 3.503 -8.116 13.892 1.00 82.19 89 PRO A N 1
ATOM 724 C CA . PRO A 1 89 ? 2.433 -8.975 14.406 1.00 82.19 89 PRO A CA 1
ATOM 725 C C . PRO A 1 89 ? 1.242 -9.121 13.453 1.00 82.19 89 PRO A C 1
ATOM 727 O O . PRO A 1 89 ? 0.365 -9.934 13.709 1.00 82.19 89 PRO A O 1
ATOM 730 N N . CYS A 1 90 ? 1.184 -8.317 12.396 1.00 82.69 90 CYS A N 1
ATOM 731 C CA . CYS A 1 90 ? 0.038 -8.204 11.503 1.00 82.69 90 CYS A CA 1
ATOM 732 C C . CYS A 1 90 ? 0.296 -8.846 10.133 1.00 82.69 90 CYS A C 1
ATOM 734 O O . CYS A 1 90 ? 1.458 -8.894 9.720 1.00 82.69 90 CYS A O 1
ATOM 736 N N . PRO A 1 91 ? -0.758 -9.281 9.416 1.00 89.25 91 PRO A N 1
ATOM 737 C CA . PRO A 1 91 ? -0.647 -9.755 8.039 1.00 89.25 91 PRO A CA 1
ATOM 738 C C . PRO A 1 91 ? -0.024 -8.706 7.105 1.00 89.25 91 PRO A C 1
ATOM 740 O O . PRO A 1 91 ? -0.156 -7.502 7.347 1.00 89.25 91 PRO A O 1
ATOM 743 N N . LEU A 1 92 ? 0.639 -9.162 6.039 1.00 90.00 92 LEU A N 1
ATOM 744 C CA . LEU A 1 92 ? 1.330 -8.316 5.058 1.00 90.00 92 LEU A CA 1
ATOM 745 C C . LEU A 1 92 ? 0.985 -8.731 3.623 1.00 90.00 92 LEU A C 1
ATOM 747 O O . LEU A 1 92 ? 1.300 -9.840 3.209 1.00 90.00 92 LEU A O 1
ATOM 751 N N . LEU A 1 93 ? 0.467 -7.807 2.830 1.00 93.38 93 LEU A N 1
ATOM 752 C CA . LEU A 1 93 ? 0.432 -7.890 1.376 1.00 93.38 93 LEU A CA 1
ATOM 753 C C . LEU A 1 93 ? 1.430 -6.884 0.800 1.00 93.38 93 LEU A C 1
ATOM 755 O O . LEU A 1 93 ? 1.451 -5.720 1.189 1.00 93.38 93 LEU A O 1
ATOM 759 N N . SER A 1 94 ? 2.264 -7.322 -0.132 1.00 94.00 94 SER A N 1
ATOM 760 C CA . SER A 1 94 ? 3.153 -6.453 -0.892 1.00 94.00 94 SER A CA 1
ATOM 761 C C . SER A 1 94 ? 2.962 -6.726 -2.377 1.00 94.00 94 SER A C 1
ATOM 763 O O . SER A 1 94 ? 3.205 -7.843 -2.824 1.00 94.00 94 SER A O 1
ATOM 765 N N . ILE A 1 95 ? 2.509 -5.722 -3.124 1.00 95.06 95 ILE A N 1
ATOM 766 C CA . ILE A 1 95 ? 2.266 -5.785 -4.569 1.00 95.06 95 ILE A CA 1
ATOM 767 C C . ILE A 1 95 ? 3.349 -4.958 -5.242 1.00 95.06 95 ILE A C 1
ATOM 769 O O . ILE A 1 95 ? 3.430 -3.758 -5.020 1.00 95.06 95 ILE A O 1
ATOM 773 N N . ASN A 1 96 ? 4.204 -5.585 -6.034 1.00 94.88 96 ASN A N 1
ATOM 774 C CA . ASN A 1 96 ? 5.414 -4.938 -6.517 1.00 94.88 96 ASN A CA 1
ATOM 775 C C . ASN A 1 96 ? 5.439 -4.848 -8.037 1.00 94.88 96 ASN A C 1
ATOM 777 O O . ASN A 1 96 ? 4.815 -5.650 -8.736 1.00 94.88 96 ASN A O 1
ATOM 781 N N . SER A 1 97 ? 6.178 -3.876 -8.550 1.00 92.94 97 SER A N 1
ATOM 782 C CA . SER A 1 97 ? 6.467 -3.780 -9.964 1.00 92.94 97 SER A CA 1
ATOM 783 C C . SER A 1 97 ? 7.445 -4.870 -10.383 1.00 92.94 97 SER A C 1
ATOM 785 O O . SER A 1 97 ? 8.260 -5.331 -9.579 1.00 92.94 97 SER A O 1
ATOM 787 N N . GLU A 1 98 ? 7.404 -5.281 -11.650 1.00 93.62 98 GLU A N 1
ATOM 788 C CA . GLU A 1 98 ? 8.384 -6.233 -12.184 1.00 93.62 98 GLU A CA 1
ATOM 789 C C . GLU A 1 98 ? 9.807 -5.720 -11.969 1.00 93.62 98 GLU A C 1
ATOM 791 O O . GLU A 1 98 ? 10.677 -6.463 -11.513 1.00 93.62 98 GLU A O 1
ATOM 796 N N . TRP A 1 99 ? 10.039 -4.434 -12.223 1.00 90.88 99 TRP A N 1
ATOM 797 C CA . TRP A 1 99 ? 11.348 -3.828 -12.017 1.00 90.88 99 TRP A CA 1
ATOM 798 C C . TRP A 1 99 ? 11.828 -3.961 -10.566 1.00 90.88 99 TRP A C 1
ATOM 800 O O . TRP A 1 99 ? 12.962 -4.378 -10.338 1.00 90.88 99 TRP A O 1
ATOM 810 N N . PHE A 1 100 ? 10.959 -3.696 -9.582 1.00 92.25 100 PHE A N 1
ATOM 811 C CA . PHE A 1 100 ? 11.308 -3.858 -8.171 1.00 92.25 100 PHE A CA 1
ATOM 812 C C . PHE A 1 100 ? 11.686 -5.301 -7.840 1.00 92.25 100 PHE A C 1
ATOM 814 O O . PHE A 1 100 ? 12.633 -5.506 -7.089 1.00 92.25 100 PHE A O 1
ATOM 821 N N . THR A 1 101 ? 11.012 -6.304 -8.421 1.00 92.44 101 THR A N 1
ATOM 822 C CA . THR A 1 101 ? 11.334 -7.723 -8.159 1.00 92.44 101 THR A CA 1
ATOM 823 C C . THR A 1 101 ? 12.741 -8.142 -8.600 1.00 92.44 101 THR A C 1
ATOM 825 O O . THR A 1 101 ? 13.255 -9.145 -8.108 1.00 92.44 101 THR A O 1
ATOM 828 N N . HIS A 1 102 ? 13.378 -7.360 -9.475 1.00 90.69 102 HIS A N 1
ATOM 829 C CA . HIS A 1 102 ? 14.755 -7.561 -9.928 1.00 90.69 102 HIS A CA 1
ATOM 830 C C . HIS A 1 102 ? 15.779 -6.687 -9.181 1.00 90.69 102 HIS A C 1
ATOM 832 O O . HIS A 1 102 ? 16.978 -6.828 -9.415 1.00 90.69 102 HIS A O 1
ATOM 838 N N . ASP A 1 103 ? 15.328 -5.789 -8.303 1.00 91.44 103 ASP A N 1
ATOM 839 C CA . ASP A 1 103 ? 16.178 -4.879 -7.534 1.00 91.44 103 ASP A CA 1
ATOM 840 C C . ASP A 1 103 ? 16.575 -5.477 -6.169 1.00 91.44 103 ASP A C 1
ATOM 842 O O . ASP A 1 103 ? 15.890 -6.335 -5.599 1.00 91.44 103 ASP A O 1
ATOM 846 N N . ASP A 1 104 ? 17.652 -4.957 -5.577 1.00 89.81 104 ASP A N 1
ATOM 847 C CA . ASP A 1 104 ? 18.117 -5.320 -4.231 1.00 89.81 104 ASP A CA 1
ATOM 848 C C . ASP A 1 104 ? 17.030 -5.084 -3.166 1.00 89.81 104 ASP A C 1
ATOM 850 O O . ASP A 1 104 ? 16.993 -5.757 -2.128 1.00 89.81 104 ASP A O 1
ATOM 854 N N . GLY A 1 105 ? 16.125 -4.130 -3.417 1.00 87.50 105 GLY A N 1
ATOM 855 C CA . GLY A 1 105 ? 14.954 -3.865 -2.586 1.00 87.50 105 GLY A CA 1
ATOM 856 C C . GLY A 1 105 ? 14.065 -5.095 -2.380 1.00 87.50 105 GLY A C 1
ATOM 857 O O . GLY A 1 105 ? 13.552 -5.294 -1.274 1.00 87.50 105 GLY A O 1
ATOM 858 N N . TYR A 1 106 ? 13.947 -5.970 -3.382 1.00 93.81 106 TYR A N 1
ATOM 859 C CA . TYR A 1 106 ? 13.147 -7.189 -3.287 1.00 93.81 106 TYR A CA 1
ATOM 860 C C . TYR A 1 106 ? 13.754 -8.205 -2.323 1.00 93.81 106 TYR A C 1
ATOM 862 O O . TYR A 1 106 ? 13.057 -8.736 -1.456 1.00 93.81 106 TYR A O 1
ATOM 870 N N . ALA A 1 107 ? 15.070 -8.421 -2.385 1.00 93.06 107 ALA A N 1
ATOM 871 C CA . ALA A 1 107 ? 15.759 -9.301 -1.443 1.00 93.06 107 ALA A CA 1
ATOM 872 C C . ALA A 1 107 ? 15.606 -8.809 0.009 1.00 93.06 107 ALA A C 1
ATOM 874 O O . ALA A 1 107 ? 15.365 -9.607 0.923 1.00 93.06 107 ALA A O 1
ATOM 875 N N . ARG A 1 108 ? 15.668 -7.486 0.221 1.00 91.88 108 ARG A N 1
ATOM 876 C CA . ARG A 1 108 ? 15.426 -6.856 1.532 1.00 91.88 108 ARG A CA 1
ATOM 877 C C . ARG A 1 108 ? 13.987 -7.052 2.001 1.00 91.88 108 ARG A C 1
ATOM 879 O O . ARG A 1 108 ? 13.767 -7.396 3.163 1.00 91.88 108 ARG A O 1
ATOM 886 N N . LEU A 1 109 ? 13.007 -6.893 1.110 1.00 92.69 109 LEU A N 1
ATOM 887 C CA . LEU A 1 109 ? 11.600 -7.171 1.403 1.00 92.69 109 LEU A CA 1
ATOM 888 C C . LEU A 1 109 ? 11.402 -8.629 1.829 1.00 92.69 109 LEU A C 1
ATOM 890 O O . LEU A 1 109 ? 10.796 -8.885 2.870 1.00 92.69 109 LEU A O 1
ATOM 894 N N . LEU A 1 110 ? 11.955 -9.585 1.079 1.00 94.06 110 LEU A N 1
ATOM 895 C CA . LEU A 1 110 ? 11.874 -11.004 1.423 1.00 94.06 110 LEU A CA 1
ATOM 896 C C . LEU A 1 110 ? 12.489 -11.283 2.800 1.00 94.06 110 LEU A C 1
ATOM 898 O O . LEU A 1 110 ? 11.892 -12.009 3.598 1.00 94.06 110 LEU A O 1
ATOM 902 N N . ALA A 1 111 ? 13.629 -10.669 3.125 1.00 91.88 111 ALA A N 1
ATOM 903 C CA . ALA A 1 111 ? 14.229 -10.773 4.452 1.00 91.88 111 ALA A CA 1
ATOM 904 C C . ALA A 1 111 ? 13.310 -10.205 5.549 1.00 91.88 111 ALA A C 1
ATOM 906 O O . ALA A 1 111 ? 13.092 -10.871 6.564 1.00 91.88 111 ALA A O 1
ATOM 907 N N . LEU A 1 112 ? 12.707 -9.031 5.330 1.00 89.19 112 LEU A N 1
ATOM 908 C CA . LEU A 1 112 ? 11.751 -8.422 6.258 1.00 89.19 112 LEU A CA 1
ATOM 909 C C . LEU A 1 112 ? 10.534 -9.322 6.497 1.00 89.19 112 LEU A C 1
ATOM 911 O O . LEU A 1 112 ? 10.089 -9.458 7.639 1.00 89.19 112 LEU A O 1
ATOM 915 N N . THR A 1 113 ? 10.011 -9.973 5.453 1.00 91.69 113 THR A N 1
ATOM 916 C CA . THR A 1 113 ? 8.814 -10.823 5.568 1.00 91.69 113 THR A CA 1
ATOM 917 C C . THR A 1 113 ? 9.003 -12.007 6.523 1.00 91.69 113 THR A C 1
ATOM 919 O O . THR A 1 113 ? 8.030 -12.513 7.084 1.00 91.69 113 THR A O 1
ATOM 922 N N . ARG A 1 114 ? 10.250 -12.410 6.807 1.00 92.50 114 ARG A N 1
ATOM 923 C CA . ARG A 1 114 ? 10.568 -13.430 7.823 1.00 92.50 114 ARG A CA 1
ATOM 924 C C . ARG A 1 114 ? 10.212 -12.985 9.242 1.00 92.50 114 ARG A C 1
ATOM 926 O O . ARG A 1 114 ? 10.008 -13.825 10.109 1.00 92.50 114 ARG A O 1
ATOM 933 N N . THR A 1 115 ? 10.108 -11.678 9.481 1.00 89.44 115 THR A N 1
ATOM 934 C CA . THR A 1 115 ? 9.690 -11.115 10.773 1.00 89.44 115 THR A CA 1
ATOM 935 C C . THR A 1 115 ? 8.166 -11.035 10.929 1.00 89.44 115 THR A C 1
ATOM 937 O O . THR A 1 115 ? 7.684 -10.767 12.030 1.00 89.44 115 THR A O 1
ATOM 940 N N . VAL A 1 116 ? 7.400 -11.285 9.859 1.00 90.38 116 VAL A N 1
ATOM 941 C CA . VAL A 1 116 ? 5.930 -11.226 9.846 1.00 90.38 116 VAL A CA 1
ATOM 942 C C . VAL A 1 116 ? 5.336 -12.521 10.394 1.00 90.38 116 VAL A C 1
ATOM 944 O O . VAL A 1 116 ? 5.600 -13.605 9.863 1.00 90.38 116 VAL A O 1
ATOM 947 N N . ARG A 1 117 ? 4.517 -12.393 11.445 1.00 86.94 117 ARG A N 1
ATOM 948 C CA . ARG A 1 117 ? 3.858 -13.517 12.134 1.00 86.94 117 ARG A CA 1
ATOM 949 C C . ARG A 1 117 ? 2.513 -13.926 11.526 1.00 86.94 117 ARG A C 1
ATOM 951 O O . ARG A 1 117 ? 2.107 -15.063 11.730 1.00 86.94 117 ARG A O 1
ATOM 958 N N . GLY A 1 118 ? 1.837 -13.024 10.816 1.00 85.44 118 GLY A N 1
ATOM 959 C CA . GLY A 1 118 ? 0.580 -13.318 10.120 1.00 85.44 118 GLY A CA 1
ATOM 960 C C . GLY A 1 118 ? 0.784 -13.854 8.696 1.00 85.44 118 GLY A C 1
ATOM 961 O O . GLY A 1 118 ? 1.931 -13.998 8.246 1.00 85.44 118 GLY A O 1
ATOM 962 N N . PRO A 1 119 ? -0.319 -14.110 7.968 1.00 89.12 119 PRO A N 1
ATOM 963 C CA . PRO A 1 119 ? -0.295 -14.360 6.532 1.00 89.12 119 PRO A CA 1
ATOM 964 C C . PRO A 1 119 ? 0.475 -13.272 5.790 1.00 89.12 119 PRO A C 1
ATOM 966 O O . PRO A 1 119 ? 0.384 -12.082 6.108 1.00 89.12 119 PRO A O 1
ATOM 969 N N . LYS A 1 120 ? 1.288 -13.700 4.826 1.00 91.06 120 LYS A N 1
ATOM 970 C CA . LYS A 1 120 ? 2.125 -12.807 4.033 1.00 91.06 120 LYS A CA 1
ATOM 971 C C . LYS A 1 120 ? 2.087 -13.189 2.565 1.00 91.06 120 LYS A C 1
ATOM 973 O O . LYS A 1 120 ? 2.311 -14.347 2.225 1.00 91.06 120 LYS A O 1
ATOM 978 N N . HIS A 1 121 ? 1.872 -12.195 1.718 1.00 94.62 121 HIS A N 1
ATOM 979 C CA . HIS A 1 121 ? 1.832 -12.334 0.272 1.00 94.62 121 HIS A CA 1
ATOM 980 C C . HIS A 1 121 ? 2.758 -11.288 -0.342 1.00 94.62 121 HIS A C 1
ATOM 982 O O . HIS A 1 121 ? 2.663 -10.104 -0.028 1.00 94.62 121 HIS A O 1
ATOM 988 N N . VAL A 1 122 ? 3.676 -11.735 -1.195 1.00 95.38 122 VAL A N 1
ATOM 989 C CA . VAL A 1 122 ? 4.578 -10.865 -1.955 1.00 95.38 122 VAL A CA 1
ATOM 990 C C . VAL A 1 122 ? 4.352 -11.179 -3.425 1.00 95.38 122 VAL A C 1
ATOM 992 O O . VAL A 1 122 ? 4.695 -12.264 -3.887 1.00 95.38 122 VAL A O 1
ATOM 995 N N . LEU A 1 123 ? 3.724 -10.248 -4.130 1.00 96.00 123 LEU A N 1
ATOM 996 C CA . LEU A 1 123 ? 3.293 -10.375 -5.516 1.00 96.00 123 LEU A CA 1
ATOM 997 C C . LEU A 1 123 ? 4.091 -9.408 -6.395 1.00 96.00 123 LEU A C 1
ATOM 999 O O . LEU A 1 123 ? 4.555 -8.371 -5.917 1.00 96.00 123 LEU A O 1
ATOM 1003 N N . GLY A 1 124 ? 4.242 -9.755 -7.671 1.00 94.56 124 GLY A N 1
ATOM 1004 C CA . GLY A 1 124 ? 4.845 -8.912 -8.702 1.00 94.56 124 GLY A CA 1
ATOM 1005 C C . GLY A 1 124 ? 3.916 -8.808 -9.912 1.00 94.56 124 GLY A C 1
ATOM 1006 O O . GLY A 1 124 ? 3.333 -9.815 -10.314 1.00 94.56 124 GLY A O 1
ATOM 1007 N N . ILE A 1 125 ? 3.770 -7.618 -10.496 1.00 93.62 125 ILE A N 1
ATOM 1008 C CA . ILE A 1 125 ? 2.986 -7.400 -11.720 1.00 93.62 125 ILE A CA 1
ATOM 1009 C C . ILE A 1 125 ? 3.948 -7.274 -12.905 1.00 93.62 125 ILE A C 1
ATOM 1011 O O . ILE A 1 125 ? 4.699 -6.307 -12.998 1.00 93.62 125 ILE A O 1
ATOM 1015 N N . ALA A 1 126 ? 3.919 -8.234 -13.829 1.00 91.44 126 ALA A N 1
ATOM 1016 C CA . ALA A 1 126 ? 4.748 -8.200 -15.037 1.00 91.44 126 ALA A CA 1
ATOM 1017 C C . ALA A 1 126 ? 4.474 -6.954 -15.908 1.00 91.44 126 ALA A C 1
ATOM 1019 O O . ALA A 1 126 ? 3.343 -6.464 -15.983 1.00 91.44 126 ALA A O 1
ATOM 1020 N N . GLY A 1 127 ? 5.509 -6.453 -16.580 1.00 88.00 127 GLY A N 1
ATOM 1021 C CA . GLY A 1 127 ? 5.489 -5.307 -17.488 1.00 88.00 127 GLY A CA 1
ATOM 1022 C C . GLY A 1 127 ? 5.390 -3.942 -16.804 1.00 88.00 127 GLY A C 1
ATOM 1023 O O . GLY A 1 127 ? 5.016 -2.963 -17.456 1.00 88.00 127 GLY A O 1
ATOM 1024 N N . THR A 1 128 ? 5.679 -3.865 -15.502 1.00 89.81 128 THR A N 1
ATOM 1025 C CA . THR A 1 128 ? 5.510 -2.645 -14.701 1.00 89.81 128 THR A CA 1
ATOM 1026 C C . THR A 1 128 ? 6.822 -2.130 -14.113 1.00 89.81 128 THR A C 1
ATOM 1028 O O . THR A 1 128 ? 7.760 -2.876 -13.828 1.00 89.81 128 THR A O 1
ATOM 1031 N N . ILE A 1 129 ? 6.850 -0.818 -13.894 1.00 88.12 129 ILE A N 1
ATOM 1032 C CA . ILE A 1 129 ? 7.932 -0.060 -13.248 1.00 88.12 129 ILE A CA 1
ATOM 1033 C C . ILE A 1 129 ? 7.414 0.632 -11.972 1.00 88.12 129 ILE A C 1
ATOM 1035 O O . ILE A 1 129 ? 6.196 0.758 -11.819 1.00 88.12 129 ILE A O 1
ATOM 1039 N N . PRO A 1 130 ? 8.267 1.164 -11.077 1.00 82.94 130 PRO A N 1
ATOM 1040 C CA . PRO A 1 130 ? 7.803 1.714 -9.802 1.00 82.94 130 PRO A CA 1
ATOM 1041 C C . PRO A 1 130 ? 6.721 2.795 -9.850 1.00 82.94 130 PRO A C 1
ATOM 1043 O O . PRO A 1 130 ? 5.829 2.779 -9.002 1.00 82.94 130 PRO A O 1
ATOM 1046 N N . PRO A 1 131 ? 6.707 3.726 -10.821 1.00 81.25 131 PRO A N 1
ATOM 1047 C CA . PRO A 1 131 ? 5.653 4.727 -10.840 1.00 81.25 131 PRO A CA 1
ATOM 1048 C C . PRO A 1 131 ? 4.315 4.209 -11.403 1.00 81.25 131 PRO A C 1
ATOM 1050 O O . PRO A 1 131 ? 3.357 4.976 -11.421 1.00 81.25 131 PRO A O 1
ATOM 1053 N N . SER A 1 132 ? 4.207 2.930 -11.801 1.00 84.50 132 SER A N 1
ATOM 1054 C CA . SER A 1 132 ? 2.954 2.330 -12.308 1.00 84.50 132 SER A CA 1
ATOM 1055 C C . SER A 1 132 ? 1.812 2.359 -11.290 1.00 84.50 132 SER A C 1
ATOM 1057 O O . SER A 1 132 ? 0.653 2.294 -11.679 1.00 84.50 132 SER A O 1
ATOM 1059 N N . PHE A 1 133 ? 2.130 2.458 -9.997 1.00 84.44 133 PHE A N 1
ATOM 1060 C CA . PHE A 1 133 ? 1.142 2.542 -8.920 1.00 84.44 133 PHE A CA 1
ATOM 1061 C C . PHE A 1 133 ? 0.631 3.968 -8.668 1.00 84.44 133 PHE A C 1
ATOM 1063 O O . PHE A 1 133 ? -0.307 4.150 -7.900 1.00 84.44 133 PHE A O 1
ATOM 1070 N N . ALA A 1 134 ? 1.240 4.987 -9.283 1.00 81.94 134 ALA A N 1
ATOM 1071 C CA . ALA A 1 134 ? 0.913 6.385 -9.036 1.00 81.94 134 ALA A CA 1
ATOM 1072 C C . ALA A 1 134 ? -0.037 6.961 -10.097 1.00 81.94 134 ALA A C 1
ATOM 1074 O O . ALA A 1 134 ? 0.138 6.734 -11.295 1.00 81.94 134 ALA A O 1
ATOM 1075 N N . ASP A 1 135 ? -0.955 7.833 -9.666 1.00 80.62 135 ASP A N 1
ATOM 1076 C CA . ASP A 1 135 ? -1.951 8.498 -10.527 1.00 80.62 135 ASP A CA 1
ATOM 1077 C C . ASP A 1 135 ? -1.347 9.258 -11.714 1.00 80.62 135 ASP A C 1
ATOM 1079 O O . ASP A 1 135 ? -2.008 9.463 -12.730 1.00 80.62 135 ASP A O 1
ATOM 1083 N N . VAL A 1 136 ? -0.073 9.656 -11.621 1.00 78.62 136 VAL A N 1
ATOM 1084 C CA . VAL A 1 136 ? 0.637 10.319 -12.721 1.00 78.62 136 VAL A CA 1
ATOM 1085 C C . VAL A 1 136 ? 0.609 9.485 -14.009 1.00 78.62 136 VAL A C 1
ATOM 1087 O O . VAL A 1 136 ? 0.581 10.058 -15.091 1.00 78.62 136 VAL A O 1
ATOM 1090 N N . PHE A 1 137 ? 0.532 8.154 -13.915 1.00 75.44 137 PHE A N 1
ATOM 1091 C CA . PHE A 1 137 ? 0.435 7.271 -15.079 1.00 75.44 137 PHE A CA 1
ATOM 1092 C C . PHE A 1 137 ? -0.980 7.136 -15.656 1.00 75.44 137 PHE A C 1
ATOM 1094 O O . PHE A 1 137 ? -1.120 6.695 -16.791 1.00 75.44 137 PHE A O 1
ATOM 1101 N N . LEU A 1 138 ? -2.025 7.570 -14.943 1.00 76.06 138 LEU A N 1
ATOM 1102 C CA . LEU A 1 138 ? -3.380 7.675 -15.505 1.00 76.06 138 LEU A CA 1
ATOM 1103 C C . LEU A 1 138 ? -3.540 8.900 -16.410 1.00 76.06 138 LEU A C 1
ATOM 1105 O O . LEU A 1 138 ? -4.400 8.915 -17.288 1.00 76.06 138 LEU A O 1
ATOM 1109 N N . ILE A 1 139 ? -2.729 9.934 -16.180 1.00 76.88 139 ILE A N 1
ATOM 1110 C CA . ILE A 1 139 ? -2.837 11.226 -16.869 1.00 76.88 139 ILE A CA 1
ATOM 1111 C C . ILE A 1 139 ? -1.753 11.438 -17.928 1.00 76.88 139 ILE A C 1
ATOM 1113 O O . ILE A 1 139 ? -1.871 12.349 -18.749 1.00 76.88 139 ILE A O 1
ATOM 1117 N N . THR A 1 140 ? -0.686 10.634 -17.927 1.00 68.62 140 THR A N 1
ATOM 1118 C CA . THR A 1 140 ? 0.348 10.720 -18.958 1.00 68.62 140 THR A CA 1
ATOM 1119 C C . THR A 1 140 ? -0.113 10.030 -20.245 1.00 68.62 140 THR A C 1
ATOM 1121 O O . THR A 1 140 ? -0.664 8.929 -20.206 1.00 68.62 140 THR A O 1
ATOM 1124 N N . PRO A 1 141 ? 0.117 10.642 -21.422 1.00 66.56 141 PRO A N 1
ATOM 1125 C CA . PRO A 1 141 ? -0.172 9.992 -22.695 1.00 66.56 141 PRO A CA 1
ATOM 1126 C C . PRO A 1 141 ? 0.567 8.654 -22.821 1.00 66.56 141 PRO A C 1
ATOM 1128 O O . PRO A 1 141 ? 1.741 8.553 -22.462 1.00 66.56 141 PRO A O 1
ATOM 1131 N N . SER A 1 142 ? -0.079 7.647 -23.412 1.00 65.06 142 SER A N 1
ATOM 1132 C CA . SER A 1 142 ? 0.468 6.288 -23.582 1.00 65.06 142 SER A CA 1
ATOM 1133 C C . SER A 1 142 ? 1.833 6.244 -24.284 1.00 65.06 142 SER A C 1
ATOM 1135 O O . SER A 1 142 ? 2.662 5.388 -23.979 1.00 65.06 142 SER A O 1
ATOM 1137 N N . VAL A 1 143 ? 2.105 7.210 -25.170 1.00 61.12 143 VAL A N 1
ATOM 1138 C CA . VAL A 1 143 ? 3.402 7.383 -25.847 1.00 61.12 143 VAL A CA 1
ATOM 1139 C C . VAL A 1 143 ? 4.536 7.649 -24.849 1.00 61.12 143 VAL A C 1
ATOM 1141 O O . VAL A 1 143 ? 5.638 7.135 -25.024 1.00 61.12 143 VAL A O 1
ATOM 1144 N N . VAL A 1 144 ? 4.268 8.398 -23.776 1.00 63.16 144 VAL A N 1
ATOM 1145 C CA . VAL A 1 144 ? 5.236 8.647 -22.696 1.00 63.16 144 VAL A CA 1
ATOM 1146 C C . VAL A 1 144 ? 5.413 7.387 -21.847 1.00 63.16 144 VAL A C 1
ATOM 1148 O O . VAL A 1 144 ? 6.540 7.037 -21.510 1.00 63.16 144 VAL A O 1
A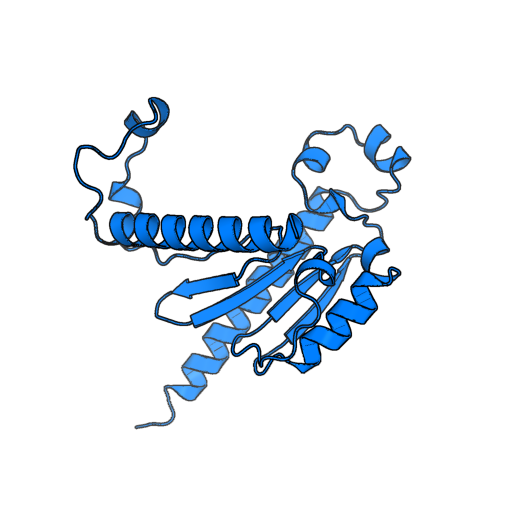TOM 1151 N N . GLY A 1 145 ? 4.329 6.649 -21.580 1.00 60.53 145 GLY A N 1
ATOM 1152 C CA . GLY A 1 145 ? 4.382 5.359 -20.883 1.00 60.53 145 GLY A CA 1
ATOM 1153 C C . GLY A 1 145 ? 5.339 4.370 -21.558 1.00 60.53 145 GLY A C 1
ATOM 1154 O O . GLY A 1 145 ? 6.266 3.871 -20.914 1.00 60.53 145 GLY A O 1
ATOM 1155 N N . GLY A 1 146 ? 5.206 4.191 -22.876 1.00 62.53 146 GLY A N 1
ATOM 1156 C CA . GLY A 1 146 ? 6.095 3.325 -23.658 1.00 62.53 146 GLY A CA 1
ATOM 1157 C C . GLY A 1 146 ? 7.562 3.776 -23.650 1.00 62.53 146 GLY A C 1
ATOM 1158 O O . GLY A 1 146 ? 8.459 2.939 -23.600 1.00 62.53 146 GLY A O 1
ATOM 1159 N N . GLN A 1 147 ? 7.827 5.087 -23.619 1.00 64.12 147 GLN A N 1
ATOM 1160 C CA . GLN A 1 147 ? 9.190 5.632 -23.506 1.00 64.12 147 GLN A CA 1
ATOM 1161 C C . GLN A 1 147 ? 9.810 5.443 -22.115 1.00 64.12 147 GLN A C 1
ATOM 1163 O O . GLN A 1 147 ? 11.031 5.418 -21.986 1.00 64.12 147 GLN A O 1
ATOM 1168 N N . THR A 1 148 ? 8.985 5.294 -21.077 1.00 65.50 148 THR A N 1
ATOM 1169 C CA . THR A 1 148 ? 9.443 5.051 -19.700 1.00 65.50 148 THR A CA 1
ATOM 1170 C C . THR A 1 148 ? 9.639 3.571 -19.363 1.00 65.50 148 THR A C 1
ATOM 1172 O O . THR A 1 148 ? 10.081 3.263 -18.262 1.00 65.50 148 THR A O 1
ATOM 1175 N N . GLY A 1 149 ? 9.352 2.656 -20.297 1.00 67.94 149 GLY A N 1
ATOM 1176 C CA . GLY A 1 149 ? 9.447 1.210 -20.068 1.00 67.94 149 GLY A CA 1
ATOM 1177 C C . GLY A 1 149 ? 8.192 0.591 -19.447 1.00 67.94 149 GLY A C 1
ATOM 1178 O O . GLY A 1 149 ? 8.239 -0.542 -18.975 1.00 67.94 149 GLY A O 1
ATOM 1179 N N . LEU A 1 150 ? 7.067 1.313 -19.450 1.00 70.06 150 LEU A N 1
ATOM 1180 C CA . LEU A 1 150 ? 5.774 0.780 -19.040 1.00 70.06 150 LEU A CA 1
ATOM 1181 C C . LEU A 1 150 ? 5.198 -0.066 -20.186 1.00 70.06 150 LEU A C 1
ATOM 1183 O O . LEU A 1 150 ? 4.775 0.474 -21.210 1.00 70.06 150 LEU A O 1
ATOM 1187 N N . VAL A 1 151 ? 5.212 -1.389 -20.028 1.00 79.81 151 VAL A N 1
ATOM 1188 C CA . VAL A 1 151 ? 4.670 -2.333 -21.023 1.00 79.81 151 VAL A CA 1
ATOM 1189 C C . VAL A 1 151 ? 3.195 -2.623 -20.738 1.00 79.81 151 VAL A C 1
ATOM 1191 O O . VAL A 1 151 ? 2.393 -2.762 -21.660 1.00 79.81 151 VAL A O 1
ATOM 1194 N N . THR A 1 152 ? 2.823 -2.669 -19.460 1.00 81.81 152 THR A N 1
ATOM 1195 C CA . THR A 1 152 ? 1.453 -2.923 -19.005 1.00 81.81 152 THR A CA 1
ATOM 1196 C C . THR A 1 152 ? 0.672 -1.618 -18.874 1.00 81.81 152 THR A C 1
ATOM 1198 O O . THR A 1 152 ? 1.177 -0.636 -18.339 1.00 81.81 152 THR A O 1
ATOM 1201 N N . SER A 1 153 ? -0.582 -1.601 -19.339 1.00 83.62 153 SER A N 1
ATOM 1202 C CA . SER A 1 153 ? -1.468 -0.437 -19.199 1.00 83.62 153 SER A CA 1
ATOM 1203 C C . SER A 1 153 ? -1.641 -0.046 -17.723 1.00 83.62 153 SER A C 1
ATOM 1205 O O . SER A 1 153 ? -1.917 -0.931 -16.914 1.00 83.62 153 SER A O 1
ATOM 1207 N N . PRO A 1 154 ? -1.584 1.250 -17.358 1.00 80.06 154 PRO A N 1
ATOM 1208 C CA . PRO A 1 154 ? -1.835 1.704 -15.988 1.00 80.06 154 PRO A CA 1
ATOM 1209 C C . PRO A 1 154 ? -3.164 1.181 -15.430 1.00 80.06 154 PRO A C 1
ATOM 1211 O O . PRO A 1 154 ? -3.225 0.738 -14.290 1.00 80.06 154 PRO A O 1
ATOM 1214 N N . TYR A 1 155 ? -4.212 1.147 -16.258 1.00 84.00 155 TYR A N 1
ATOM 1215 C CA . TYR A 1 155 ? -5.529 0.644 -15.860 1.00 84.00 155 TYR A CA 1
ATOM 1216 C C . TYR A 1 155 ? -5.491 -0.828 -15.423 1.00 84.00 155 TYR A C 1
ATOM 1218 O O . TYR A 1 155 ? -6.064 -1.190 -14.400 1.00 84.00 155 TYR A O 1
ATOM 1226 N N . GLU A 1 156 ? -4.751 -1.659 -16.158 1.00 87.94 156 GLU A N 1
ATOM 1227 C CA . GLU A 1 156 ? -4.559 -3.075 -15.833 1.00 87.94 156 GLU A CA 1
ATOM 1228 C C . GLU A 1 156 ? -3.783 -3.246 -14.518 1.00 87.94 156 GLU A C 1
ATOM 1230 O O . GLU A 1 156 ? -4.091 -4.129 -13.719 1.00 87.94 156 GLU A O 1
ATOM 1235 N N . VAL A 1 157 ? -2.798 -2.376 -14.258 1.00 88.69 157 VAL A N 1
ATOM 1236 C CA . VAL A 1 157 ? -2.057 -2.370 -12.987 1.00 88.69 157 VAL A CA 1
ATOM 1237 C C . VAL A 1 157 ? -2.995 -2.080 -11.818 1.00 88.69 157 VAL A C 1
ATOM 1239 O O . VAL A 1 157 ? -2.948 -2.799 -10.819 1.00 88.69 157 VAL A O 1
ATOM 1242 N N . PHE A 1 158 ? -3.869 -1.077 -11.941 1.00 86.75 158 PHE A N 1
ATOM 1243 C CA . PHE A 1 158 ? -4.844 -0.750 -10.898 1.00 86.75 158 PHE A CA 1
ATOM 1244 C C . PHE A 1 158 ? -5.841 -1.882 -10.666 1.00 86.75 158 PHE A C 1
ATOM 1246 O O . PHE A 1 158 ? -6.027 -2.268 -9.517 1.00 86.75 158 PHE A O 1
ATOM 1253 N N . LEU A 1 159 ? -6.415 -2.462 -11.726 1.00 89.62 159 LEU A N 1
ATOM 1254 C CA . LEU A 1 159 ? -7.346 -3.588 -11.598 1.00 89.62 159 LEU A CA 1
ATOM 1255 C C . LEU A 1 159 ? -6.721 -4.759 -10.836 1.00 89.62 159 LEU A C 1
ATOM 1257 O O . LEU A 1 159 ? -7.263 -5.183 -9.820 1.00 89.62 159 LEU A O 1
ATOM 1261 N N . ARG A 1 160 ? -5.532 -5.212 -11.248 1.00 92.25 160 ARG A N 1
ATOM 1262 C CA . ARG A 1 160 ? -4.823 -6.308 -10.565 1.00 92.25 160 ARG A CA 1
ATOM 1263 C C . ARG A 1 160 ? -4.459 -5.970 -9.126 1.00 92.25 160 ARG A C 1
ATOM 1265 O O . ARG A 1 160 ? -4.444 -6.844 -8.262 1.00 92.25 160 ARG A O 1
ATOM 1272 N N . THR A 1 161 ? -4.129 -4.705 -8.871 1.00 89.94 161 THR A N 1
ATOM 1273 C CA . THR A 1 161 ? -3.819 -4.230 -7.523 1.00 89.94 161 THR A CA 1
ATOM 1274 C C . THR A 1 161 ? -5.060 -4.296 -6.638 1.00 89.94 161 THR A C 1
ATOM 1276 O O . THR A 1 161 ? -4.971 -4.817 -5.531 1.00 89.94 161 THR A O 1
ATOM 1279 N N . PHE A 1 162 ? -6.212 -3.828 -7.126 1.00 88.75 162 PHE A N 1
ATOM 1280 C CA . PHE A 1 162 ? -7.477 -3.892 -6.396 1.00 88.75 162 PHE A CA 1
ATOM 1281 C C . PHE A 1 162 ? -7.925 -5.330 -6.162 1.00 88.75 162 PHE A C 1
ATOM 1283 O O . PHE A 1 162 ? -8.179 -5.682 -5.020 1.00 88.75 162 PHE A O 1
ATOM 1290 N N . GLU A 1 163 ? -7.884 -6.192 -7.180 1.00 91.69 163 GLU A N 1
ATOM 1291 C CA . GLU A 1 163 ? -8.208 -7.617 -7.030 1.00 91.69 163 GLU A CA 1
ATOM 1292 C C . GLU A 1 163 ? -7.361 -8.290 -5.940 1.00 91.69 163 GLU A C 1
ATOM 1294 O O . GLU A 1 163 ? -7.881 -9.010 -5.089 1.00 91.69 163 GLU A O 1
ATOM 1299 N N . ALA A 1 164 ? -6.048 -8.034 -5.921 1.00 90.25 164 ALA A N 1
ATOM 1300 C CA . ALA A 1 164 ? -5.163 -8.590 -4.902 1.00 90.25 164 ALA A CA 1
ATOM 1301 C C . ALA A 1 164 ? -5.459 -8.043 -3.497 1.00 90.25 164 ALA A C 1
ATOM 1303 O O . ALA A 1 164 ? -5.361 -8.784 -2.515 1.00 90.25 164 ALA A O 1
ATOM 1304 N N . VAL A 1 165 ? -5.799 -6.755 -3.392 1.00 89.25 165 VAL A N 1
ATOM 1305 C CA . VAL A 1 165 ? -6.183 -6.118 -2.128 1.00 89.25 165 VAL A CA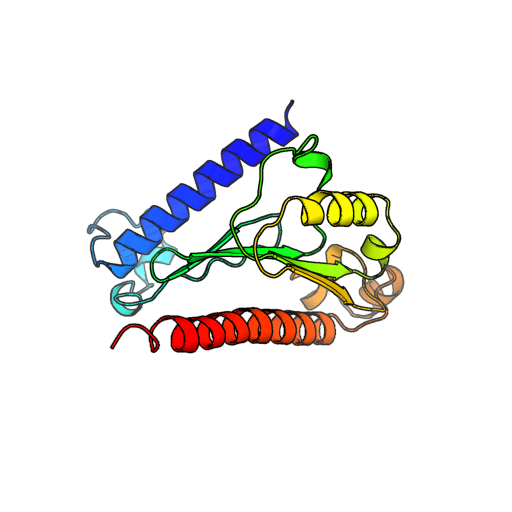 1
ATOM 1306 C C . VAL A 1 165 ? -7.506 -6.681 -1.622 1.00 89.25 165 VAL A C 1
ATOM 1308 O O . VAL A 1 165 ? -7.557 -7.103 -0.470 1.00 89.25 165 VAL A O 1
ATOM 1311 N N . ASP A 1 166 ? -8.530 -6.758 -2.466 1.00 86.31 166 ASP A N 1
ATOM 1312 C CA . ASP A 1 166 ? -9.859 -7.256 -2.107 1.00 86.31 166 ASP A CA 1
ATOM 1313 C C . ASP A 1 166 ? -9.776 -8.703 -1.617 1.00 86.31 166 ASP A C 1
ATOM 1315 O O . ASP A 1 166 ? -10.178 -9.005 -0.494 1.00 86.31 166 ASP A O 1
ATOM 1319 N N . VAL A 1 167 ? -9.106 -9.580 -2.375 1.00 88.62 167 VAL A N 1
ATOM 1320 C CA . VAL A 1 167 ? -8.896 -10.978 -1.968 1.00 88.62 167 VAL A CA 1
ATOM 1321 C C . VAL A 1 167 ? -8.173 -11.071 -0.625 1.00 88.62 167 VAL A C 1
ATOM 1323 O O . VAL A 1 167 ? -8.534 -11.903 0.209 1.00 88.62 167 VAL A O 1
ATOM 1326 N N . PHE A 1 168 ? -7.157 -10.239 -0.384 1.00 87.88 168 PHE A N 1
ATOM 1327 C CA . PHE A 1 168 ? -6.417 -10.225 0.880 1.00 87.88 168 PHE A CA 1
ATOM 1328 C C . PHE A 1 168 ? -7.253 -9.717 2.058 1.00 87.88 168 PHE A C 1
ATOM 1330 O O . PHE A 1 168 ? -7.087 -10.192 3.185 1.00 87.88 168 PHE A O 1
ATOM 1337 N N . LEU A 1 169 ? -8.146 -8.757 1.818 1.00 81.88 169 LEU A N 1
ATOM 1338 C CA . LEU A 1 169 ? -9.057 -8.249 2.834 1.00 81.88 169 LEU A CA 1
ATOM 1339 C C . LEU A 1 169 ? -10.165 -9.267 3.161 1.00 81.88 169 LEU A C 1
ATOM 1341 O O . LEU A 1 169 ? -10.461 -9.434 4.347 1.00 81.88 169 LEU A O 1
ATOM 1345 N N . ASP A 1 170 ? -10.677 -9.993 2.162 1.00 78.12 170 ASP A N 1
ATOM 1346 C CA . ASP A 1 170 ? -11.773 -10.973 2.277 1.00 78.12 170 ASP A CA 1
ATOM 1347 C C . ASP A 1 170 ? -11.343 -12.343 2.828 1.00 78.12 170 ASP A C 1
ATOM 1349 O O . ASP A 1 170 ? -12.057 -12.992 3.600 1.00 78.12 170 ASP A O 1
ATOM 1353 N N . THR A 1 171 ? -10.154 -12.830 2.460 1.00 68.81 171 THR A N 1
ATOM 1354 C CA . THR A 1 171 ? -9.6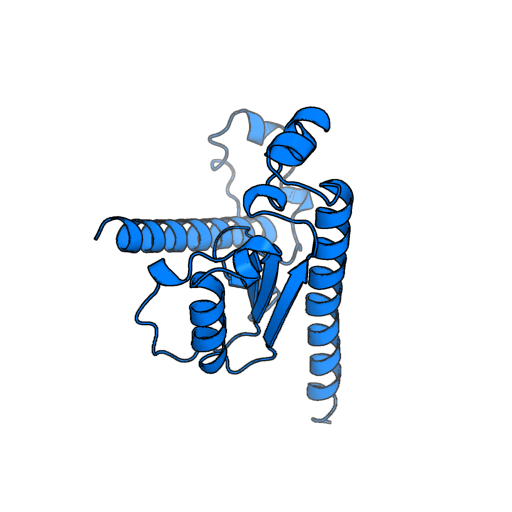63 -14.120 2.987 1.00 68.81 171 THR A CA 1
ATOM 1355 C C . THR A 1 171 ? -9.434 -14.074 4.492 1.00 68.81 171 THR A C 1
ATOM 1357 O O . THR A 1 171 ? -9.548 -15.097 5.164 1.00 68.81 171 THR A O 1
ATOM 1360 N N . GLN A 1 172 ? -9.132 -12.899 5.039 1.00 61.78 172 GLN A N 1
ATOM 1361 C CA . GLN A 1 172 ? -8.829 -12.737 6.457 1.00 61.78 172 GLN A CA 1
ATOM 1362 C C . GLN A 1 172 ? -10.077 -12.494 7.314 1.00 61.78 172 GLN A C 1
ATOM 1364 O O . GLN A 1 172 ? -10.078 -12.898 8.469 1.00 61.78 172 GLN A O 1
ATOM 1369 N N . THR A 1 173 ? -11.158 -11.934 6.762 1.00 57.06 173 THR A N 1
ATOM 1370 C CA . THR A 1 173 ? -12.466 -11.906 7.447 1.00 57.06 173 THR A CA 1
ATOM 1371 C C . THR A 1 173 ? -13.060 -13.316 7.568 1.00 57.06 173 THR A C 1
ATOM 1373 O O . THR A 1 173 ? -13.587 -13.684 8.615 1.00 57.06 173 THR A O 1
ATOM 1376 N N . SER A 1 174 ? -12.877 -14.155 6.543 1.00 51.75 174 SER A N 1
ATOM 1377 C CA . SER A 1 174 ? -13.414 -15.527 6.490 1.00 51.75 174 SER A CA 1
ATOM 1378 C C . SER A 1 174 ? -12.714 -16.532 7.427 1.00 51.75 174 SER A C 1
ATOM 1380 O O . SER A 1 174 ? -13.338 -17.473 7.921 1.00 51.75 174 SER A O 1
ATOM 1382 N N . GLU A 1 175 ? -11.404 -16.393 7.674 1.00 54.34 175 GLU A N 1
ATOM 1383 C CA . GLU A 1 175 ? -10.683 -17.251 8.638 1.00 54.34 175 GLU A CA 1
ATOM 1384 C C . GLU A 1 175 ? -11.043 -16.936 10.099 1.00 54.34 175 GLU A C 1
ATOM 1386 O O . GLU A 1 175 ? -10.884 -17.781 10.983 1.00 54.34 175 GLU A O 1
ATOM 1391 N N . GLU A 1 176 ? -11.556 -15.737 10.353 1.00 48.97 176 GLU A N 1
ATOM 1392 C CA . GLU A 1 176 ? -11.915 -15.256 11.684 1.00 48.97 176 GLU A CA 1
ATOM 1393 C C . GLU A 1 176 ? -13.330 -15.672 12.089 1.00 48.97 176 GLU A C 1
ATOM 1395 O O . GLU A 1 176 ? -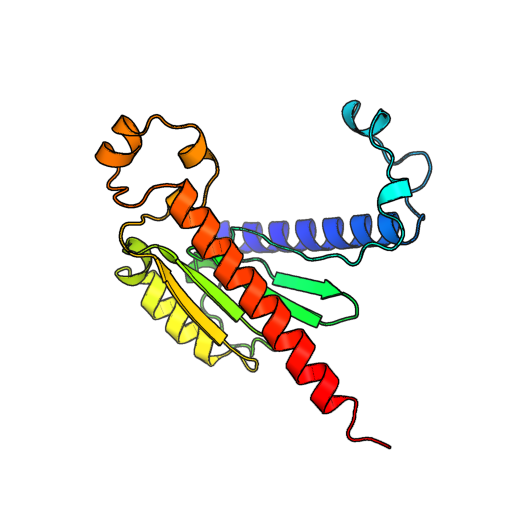13.513 -16.104 13.228 1.00 48.97 176 GLU A O 1
ATOM 1400 N N . GLU A 1 177 ? -14.293 -15.690 11.160 1.00 46.91 177 GLU A N 1
ATOM 1401 C CA . GLU A 1 177 ? -15.613 -16.310 11.381 1.00 46.91 177 GLU A CA 1
ATOM 1402 C C . GLU A 1 177 ? -15.479 -17.779 11.813 1.00 46.91 177 GLU A C 1
ATOM 1404 O O . GLU A 1 177 ? -16.182 -18.253 12.704 1.00 46.91 177 GLU A O 1
ATOM 1409 N N . LYS A 1 178 ? -14.496 -18.493 11.251 1.00 45.75 178 LYS A N 1
ATOM 1410 C CA . LYS A 1 178 ? -14.199 -19.884 11.621 1.00 45.75 178 LYS A CA 1
ATOM 1411 C C . LYS A 1 178 ? -13.523 -20.033 12.984 1.00 45.75 178 LYS A C 1
ATOM 1413 O O . LYS A 1 178 ? -13.650 -21.090 13.590 1.00 45.75 178 LYS A O 1
ATOM 1418 N N . ARG A 1 179 ? -12.798 -19.019 13.471 1.00 48.16 179 ARG A N 1
ATOM 1419 C CA . ARG A 1 179 ? -12.174 -19.041 14.809 1.00 48.16 179 ARG A CA 1
ATOM 1420 C C . ARG A 1 179 ? -13.126 -18.585 15.914 1.00 48.16 179 ARG A C 1
ATOM 1422 O O . ARG A 1 179 ? -12.979 -19.057 17.032 1.00 48.16 179 ARG A O 1
ATOM 1429 N N . GLY A 1 180 ? -14.087 -17.712 15.609 1.00 45.59 180 GLY A N 1
ATOM 1430 C CA . GLY A 1 180 ? -15.116 -17.265 16.556 1.00 45.59 180 GLY A CA 1
ATOM 1431 C C . GLY A 1 180 ? -16.260 -18.262 16.781 1.00 45.59 180 GLY A C 1
ATOM 1432 O O . GLY A 1 180 ? -16.978 -18.129 17.762 1.00 45.59 180 GLY A O 1
ATOM 1433 N N . GLY A 1 181 ? -16.427 -19.262 15.906 1.00 39.22 181 GLY A N 1
ATOM 1434 C CA . GLY A 1 181 ? -17.485 -20.281 15.996 1.00 39.22 181 GLY A CA 1
ATOM 1435 C C . GLY A 1 181 ? -17.104 -21.588 16.707 1.00 39.22 181 GLY A C 1
ATOM 1436 O O . GLY A 1 181 ? -17.839 -22.563 16.587 1.00 39.22 181 GLY A O 1
ATOM 1437 N N . CYS A 1 182 ? -15.956 -21.651 17.392 1.00 40.22 182 CYS A N 1
ATOM 1438 C CA . CYS A 1 182 ? -15.504 -22.853 18.114 1.00 40.22 182 CYS A CA 1
ATOM 1439 C C . CYS A 1 182 ? -15.580 -22.745 19.648 1.00 40.22 182 CYS A C 1
ATOM 1441 O O . CYS A 1 182 ? -15.170 -23.689 20.318 1.00 40.22 182 CYS A O 1
ATOM 1443 N N . ASP A 1 183 ? -16.126 -21.651 20.186 1.00 41.44 183 ASP A N 1
ATOM 1444 C CA . ASP A 1 183 ? -16.314 -21.436 21.630 1.00 41.44 183 ASP A CA 1
ATOM 1445 C C . ASP A 1 183 ? -17.814 -21.391 22.014 1.00 41.44 183 ASP A C 1
ATOM 1447 O O . ASP A 1 183 ? -18.244 -20.504 22.752 1.00 41.44 183 ASP A O 1
ATOM 1451 N N . GLU A 1 184 ? -18.612 -22.346 21.521 1.00 36.50 184 GLU A N 1
ATOM 1452 C CA . GLU A 1 184 ? -19.950 -22.671 22.062 1.00 36.50 184 GLU A CA 1
ATOM 1453 C C . GLU A 1 184 ? -20.065 -24.155 22.434 1.00 36.50 184 GLU A C 1
ATOM 1455 O O . GLU A 1 184 ? -19.673 -25.016 21.610 1.00 36.50 184 GLU A O 1
#